Protein AF-A0AAD8DV15-F1 (afdb_monomer)

InterPro domains:
  IPR002220 DapA-like [PF00701] (7-91)
  IPR002220 DapA-like [PTHR12128] (6-96)
  IPR013785 Aldolase-type TIM barrel [G3DSA:3.20.20.70] (6-104)

Radius of gyration: 20.11 Å; Cα contacts (8 Å, |Δi|>4): 124; chains: 1; bounding box: 58×43×53 Å

Mean predicted aligned error: 11.94 Å

Organism: Mythimna separata (NCBI:txid271217)

pLDDT: mean 76.17, std 26.71, range [23.33, 98.44]

Nearest PDB structures (foldseek):
  7kkd-assembly2_D  TM=8.679E-01  e=9.424E-04  Campylobacter jejuni subsp. jejuni NCTC 11168 = ATCC 700819
  7kly-assembly1_D  TM=8.913E-01  e=1.479E-03  Campylobacter jejuni subsp. jejuni NCTC 11168 = ATCC 700819
  7kls-assembly3_D  TM=8.947E-01  e=2.475E-03  Campylobacter jejuni subsp. jejuni NCTC 11168 = ATCC 700819
  7kx1-assembly1_D  TM=8.660E-01  e=1.682E-03  Campylobacter jejuni subsp. jejuni NCTC 11168 = ATCC 700819
  7ko1-assembly1_D  TM=8.669E-01  e=1.577E-03  Campylobacter jejuni subsp. jejuni NCTC 11168 = ATCC 700819

Secondary structure (DSSP, 8-state):
-------S--PBPP--B-TTS-B-GGGHHHHHHHHHHTT--EEEESSGGGTGGGS-HHHHHHHHHHHHHHHHHHT-EEEE----S-HHHHHHHHHHHHHHHHTT-SS---------------------PPPPP-

Solvent-accessible surface area (backbone atoms only — not comparable to full-atom values): 8572 Å² total; per-residue (Å²): 131,86,88,80,74,99,71,84,71,58,54,65,37,69,62,52,60,44,98,85,70,46,77,34,68,82,54,45,46,62,50,46,41,53,43,34,77,71,69,43,53,32,37,30,39,48,35,76,75,19,49,36,88,81,48,55,71,72,54,47,50,53,51,50,52,48,48,52,55,28,19,71,76,52,67,32,45,75,42,76,53,49,79,65,88,53,65,67,61,25,51,54,43,48,56,51,55,53,49,61,63,51,76,72,55,93,68,84,83,84,90,83,92,79,81,87,79,81,81,78,80,79,85,79,89,82,88,82,87,82,82,83,84,134

Foldseek 3Di:
DDDDDPDDDAEEDAQDADPVRHTDLVVQLVVLQVCLVVVAQEYEYQDVNHVNQVDDLVVSLSSLVSNVVSCVVSNYHYHYDLDYDDPVSSVVSVVSVVVVVVVVPPDDDDDDDDDDDPPPPDDDDDDDDDDDDD

Sequence (134 aa):
MVSFTARGLMPPVFTPLNDDLTINYGAIPPYAKFLADSGIKSVLVGGTTGEHMSLAVADRKKVIDAWVAAGKSTGLHIQVQVGGAPLADVTELVSSVALLNAEGREEEGHRRVGGCRQEHRAAHTGAGRRSAPR

Structure (mmCIF, N/CA/C/O backbone):
data_AF-A0AAD8DV15-F1
#
_entry.id   AF-A0AAD8DV15-F1
#
loop_
_atom_site.group_PDB
_atom_site.id
_atom_site.type_symbol
_atom_site.label_atom_id
_atom_site.label_alt_id
_atom_site.label_comp_id
_atom_site.label_asym_id
_atom_site.label_entity_id
_atom_site.label_seq_id
_atom_site.pdbx_PDB_ins_code
_atom_site.Cartn_x
_atom_site.Cartn_y
_atom_site.Cartn_z
_atom_site.occupancy
_atom_site.B_iso_or_equiv
_atom_site.auth_seq_id
_atom_site.auth_comp_id
_atom_site.auth_asym_id
_atom_site.auth_atom_id
_atom_site.pdbx_PDB_model_num
ATOM 1 N N . MET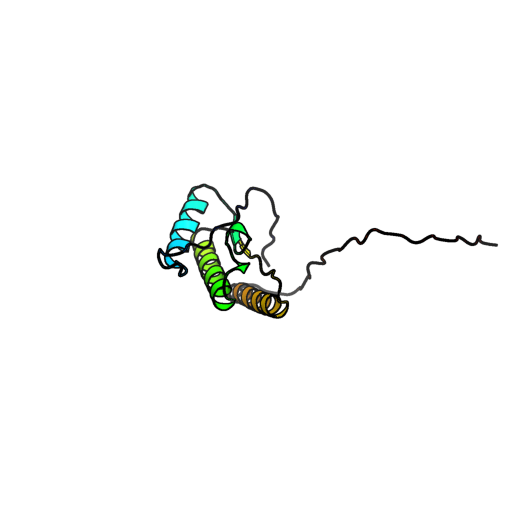 A 1 1 ? -3.488 17.350 12.136 1.00 49.88 1 MET A N 1
ATOM 2 C CA . MET A 1 1 ? -2.423 16.346 11.893 1.00 49.88 1 MET A CA 1
ATOM 3 C C . MET A 1 1 ? -2.739 15.187 12.818 1.00 49.88 1 MET A C 1
ATOM 5 O O . MET A 1 1 ? -2.909 15.440 14.004 1.00 49.88 1 MET A O 1
ATOM 9 N N . VAL A 1 2 ? -2.944 13.982 12.288 1.00 52.41 2 VAL A N 1
ATOM 10 C CA . VAL A 1 2 ? -3.329 12.824 13.108 1.00 52.41 2 VAL A CA 1
ATOM 11 C C . VAL A 1 2 ? -2.118 12.415 13.949 1.00 52.41 2 VAL A C 1
ATOM 13 O O . VAL A 1 2 ? -1.027 12.242 13.409 1.00 52.41 2 VAL A O 1
ATOM 16 N N . SER A 1 3 ? -2.282 12.325 15.269 1.00 59.41 3 SER A N 1
ATOM 17 C CA . SER A 1 3 ? -1.240 11.784 16.143 1.00 59.41 3 SER A CA 1
ATOM 18 C C . SER A 1 3 ? -1.202 10.272 15.955 1.00 59.41 3 SER A C 1
ATOM 20 O O . SER A 1 3 ? -2.175 9.588 16.270 1.00 59.41 3 SER A O 1
ATOM 22 N N . PHE A 1 4 ? -0.099 9.753 15.419 1.00 65.75 4 PHE A N 1
ATOM 23 C CA . PHE A 1 4 ? 0.111 8.318 15.281 1.00 65.75 4 PHE A CA 1
ATOM 24 C C . PHE A 1 4 ? 1.190 7.851 16.254 1.00 65.75 4 PHE A C 1
ATOM 26 O O . PHE A 1 4 ? 2.309 8.361 16.267 1.00 65.75 4 PHE A O 1
ATOM 33 N N . THR A 1 5 ? 0.859 6.840 17.054 1.00 76.38 5 THR A N 1
ATOM 34 C CA . THR A 1 5 ? 1.823 6.144 17.907 1.00 76.38 5 THR A CA 1
ATOM 35 C C . THR A 1 5 ? 2.043 4.750 17.333 1.00 76.38 5 THR A C 1
ATOM 37 O O . THR A 1 5 ? 1.125 3.933 17.352 1.00 76.38 5 THR A O 1
ATOM 40 N N . ALA A 1 6 ? 3.253 4.471 16.837 1.00 69.62 6 ALA A N 1
ATOM 41 C CA . ALA A 1 6 ? 3.622 3.186 16.236 1.00 69.62 6 ALA A CA 1
ATOM 42 C C . ALA A 1 6 ? 3.677 2.062 17.282 1.00 69.62 6 ALA A C 1
ATOM 44 O O . ALA A 1 6 ? 4.736 1.749 17.821 1.00 69.62 6 ALA A O 1
ATOM 45 N N . ARG A 1 7 ? 2.522 1.481 17.616 1.00 80.50 7 ARG A N 1
ATOM 46 C CA . ARG A 1 7 ? 2.395 0.361 18.556 1.00 80.50 7 ARG A CA 1
ATOM 47 C C . ARG A 1 7 ? 1.418 -0.674 18.014 1.00 80.50 7 ARG A C 1
ATOM 49 O O . ARG A 1 7 ? 0.407 -0.320 17.415 1.00 80.50 7 ARG A O 1
ATOM 56 N N . GLY A 1 8 ? 1.698 -1.942 18.297 1.00 85.19 8 GLY A N 1
ATOM 57 C CA . GLY A 1 8 ? 0.900 -3.070 17.820 1.00 85.19 8 GLY A CA 1
ATOM 58 C C . GLY A 1 8 ? 1.382 -3.620 16.477 1.00 85.19 8 GLY A C 1
ATOM 59 O O . GLY A 1 8 ? 2.509 -3.366 16.055 1.00 85.19 8 GLY A O 1
ATOM 60 N N . LEU A 1 9 ? 0.526 -4.418 15.839 1.00 91.81 9 LEU A N 1
ATOM 61 C CA . LEU A 1 9 ? 0.815 -5.111 14.586 1.00 91.81 9 LEU A CA 1
ATOM 62 C C . LEU A 1 9 ? 0.493 -4.214 13.384 1.00 91.81 9 LEU A C 1
ATOM 64 O O . LEU A 1 9 ? -0.637 -3.753 13.244 1.00 91.81 9 LEU A O 1
ATOM 68 N N . MET A 1 10 ? 1.482 -4.019 12.512 1.00 93.00 10 MET A N 1
ATOM 69 C CA . MET A 1 10 ? 1.352 -3.284 11.254 1.00 93.00 10 MET A CA 1
ATOM 70 C C . MET A 1 10 ? 2.044 -4.079 10.142 1.00 93.00 10 MET A C 1
ATOM 72 O O . MET A 1 10 ? 3.250 -3.913 9.937 1.00 93.00 10 MET A O 1
ATOM 76 N N . PRO A 1 11 ? 1.336 -5.002 9.472 1.00 95.06 11 PRO A N 1
ATOM 77 C CA . PRO A 1 11 ? 1.948 -5.833 8.454 1.00 95.06 11 PRO A CA 1
ATOM 78 C C . PRO A 1 11 ? 2.249 -5.009 7.192 1.00 95.06 11 PRO A C 1
ATOM 80 O O . PRO A 1 11 ? 1.454 -4.134 6.820 1.00 95.06 11 PRO A O 1
ATOM 83 N N . PRO A 1 12 ? 3.376 -5.282 6.511 1.00 96.31 12 PRO A N 1
ATOM 84 C CA . PRO A 1 12 ? 3.570 -4.813 5.153 1.00 96.31 12 PRO A CA 1
ATOM 85 C C . PRO A 1 12 ? 2.621 -5.568 4.217 1.00 96.31 12 PRO A C 1
ATOM 87 O O . PRO A 1 12 ? 2.428 -6.776 4.356 1.00 96.31 12 PRO A O 1
ATOM 90 N N . VAL A 1 13 ? 2.012 -4.848 3.280 1.00 97.62 13 VAL A N 1
ATOM 91 C CA . VAL A 1 13 ? 1.029 -5.414 2.346 1.00 97.62 13 VAL A CA 1
ATOM 92 C C . VAL A 1 13 ? 1.626 -5.619 0.962 1.00 97.62 13 VAL A C 1
ATOM 94 O O . VAL A 1 13 ? 2.516 -4.881 0.534 1.00 97.62 13 VAL A O 1
ATOM 97 N N . PHE A 1 14 ? 1.117 -6.628 0.262 1.00 97.44 14 PHE A N 1
ATOM 98 C CA . PHE A 1 14 ? 1.495 -6.915 -1.118 1.00 97.44 14 PHE A CA 1
ATOM 99 C C . PHE A 1 14 ? 0.904 -5.883 -2.088 1.00 97.44 14 PHE A C 1
ATOM 101 O O . PHE A 1 14 ? -0.142 -5.289 -1.811 1.00 97.44 14 PHE A O 1
ATOM 108 N N . THR A 1 15 ? 1.540 -5.723 -3.251 1.00 97.56 15 THR A N 1
ATOM 109 C CA . THR A 1 15 ? 0.906 -5.109 -4.426 1.00 97.56 15 THR A CA 1
ATOM 110 C C . THR A 1 15 ? 0.268 -6.230 -5.245 1.00 97.56 15 THR A C 1
ATOM 112 O O . THR A 1 15 ? 1.005 -7.043 -5.801 1.00 97.56 15 THR A O 1
ATOM 115 N N . PRO A 1 16 ? -1.072 -6.329 -5.310 1.00 97.19 16 PRO A N 1
ATOM 116 C CA . PRO A 1 16 ? -1.718 -7.383 -6.081 1.00 97.19 16 PRO A CA 1
ATOM 117 C C . PRO A 1 16 ? -1.419 -7.218 -7.573 1.00 97.19 16 PRO A C 1
ATOM 119 O O . PRO A 1 16 ? -1.532 -6.113 -8.106 1.00 97.19 16 PRO A O 1
ATOM 122 N N . LEU A 1 17 ? -1.075 -8.315 -8.242 1.00 97.00 17 LEU A N 1
ATOM 123 C CA . LEU A 1 17 ? -0.856 -8.367 -9.686 1.00 97.00 17 LEU A CA 1
ATOM 124 C C . LEU A 1 17 ? -1.910 -9.268 -10.339 1.00 97.00 17 LEU A C 1
ATOM 126 O O . LEU A 1 17 ? -2.443 -10.177 -9.702 1.00 97.00 17 LEU A O 1
ATOM 130 N N . ASN A 1 18 ? -2.216 -8.993 -11.600 1.00 97.50 18 ASN A N 1
ATOM 131 C CA . ASN A 1 18 ? -2.949 -9.888 -12.488 1.00 97.50 18 ASN A CA 1
ATOM 132 C C . ASN A 1 18 ? -2.004 -10.969 -13.046 1.00 97.50 18 ASN A C 1
ATOM 134 O O . ASN A 1 18 ? -0.781 -10.861 -12.927 1.00 97.50 18 ASN A O 1
ATOM 138 N N . ASP A 1 19 ? -2.566 -11.977 -13.716 1.00 97.31 19 ASP A N 1
ATOM 139 C CA . ASP A 1 19 ? -1.791 -13.056 -14.353 1.00 97.31 19 ASP A CA 1
ATOM 140 C C . ASP A 1 19 ? -0.826 -12.542 -15.439 1.00 97.31 19 ASP A C 1
ATOM 142 O O . ASP A 1 19 ? 0.197 -13.165 -15.714 1.00 97.31 19 ASP A O 1
ATOM 146 N N . ASP A 1 20 ? -1.121 -11.381 -16.034 1.00 97.19 20 ASP A N 1
ATOM 147 C CA . ASP A 1 20 ? -0.273 -10.698 -17.020 1.00 97.19 20 ASP A CA 1
ATOM 148 C C . ASP A 1 20 ? 0.791 -9.773 -16.392 1.00 97.19 20 ASP A C 1
ATOM 150 O O . ASP A 1 20 ? 1.451 -9.015 -17.102 1.00 97.19 20 ASP A O 1
ATOM 154 N N . LEU A 1 21 ? 0.965 -9.835 -15.065 1.00 93.62 21 LEU A N 1
ATOM 155 C CA . LEU A 1 21 ? 1.879 -9.017 -14.259 1.00 93.62 21 LEU A CA 1
ATOM 156 C C . LEU A 1 21 ? 1.539 -7.518 -14.201 1.00 93.62 21 LEU A C 1
ATOM 158 O O . LEU A 1 21 ? 2.299 -6.742 -13.618 1.00 93.62 21 LEU A O 1
ATOM 162 N N . THR A 1 22 ? 0.394 -7.091 -14.738 1.00 96.19 22 THR A N 1
ATOM 163 C CA . THR A 1 22 ? -0.118 -5.736 -14.493 1.00 96.19 22 THR A CA 1
ATOM 164 C C . THR A 1 22 ? -0.688 -5.617 -13.079 1.00 96.19 22 THR A C 1
ATOM 166 O O . THR A 1 22 ? -1.064 -6.608 -12.455 1.00 96.19 22 THR A O 1
ATOM 169 N N . ILE A 1 23 ? -0.764 -4.402 -12.532 1.00 97.81 23 ILE A N 1
ATOM 170 C CA . ILE A 1 23 ? -1.269 -4.196 -11.167 1.00 97.81 23 ILE A CA 1
ATOM 171 C C . ILE A 1 23 ? -2.787 -4.375 -11.116 1.00 97.81 23 ILE A C 1
ATOM 173 O O . ILE A 1 23 ? -3.540 -3.729 -11.847 1.00 97.81 23 ILE A O 1
ATOM 177 N N . ASN A 1 24 ? -3.245 -5.186 -10.165 1.00 97.81 24 ASN A N 1
ATOM 178 C CA . ASN A 1 24 ? -4.655 -5.381 -9.871 1.00 97.81 24 ASN A CA 1
ATOM 179 C C . ASN A 1 24 ? -5.128 -4.416 -8.772 1.00 97.81 24 ASN A C 1
ATOM 181 O O . ASN A 1 24 ? -5.232 -4.767 -7.594 1.00 97.81 24 ASN A O 1
ATOM 185 N N . TYR A 1 25 ? -5.460 -3.184 -9.162 1.00 96.94 25 TYR A N 1
ATOM 186 C CA . TYR A 1 25 ? -5.997 -2.184 -8.230 1.00 96.94 25 TYR A CA 1
ATOM 187 C C . TYR A 1 25 ? -7.341 -2.603 -7.612 1.00 96.94 25 TYR A C 1
ATOM 189 O O . TYR A 1 25 ? -7.623 -2.264 -6.463 1.00 96.94 25 TYR A O 1
ATOM 197 N N . GLY A 1 26 ? -8.158 -3.367 -8.347 1.00 97.44 26 GLY A N 1
ATOM 198 C CA . GLY A 1 26 ? -9.472 -3.833 -7.893 1.00 97.44 26 GLY A CA 1
ATOM 199 C C . GLY A 1 26 ? -9.407 -4.822 -6.726 1.00 97.44 26 GLY A C 1
ATOM 200 O O . GLY A 1 26 ? -10.359 -4.923 -5.956 1.00 97.44 26 GLY A O 1
ATOM 201 N N . ALA A 1 27 ? -8.273 -5.503 -6.545 1.00 98.19 27 ALA A N 1
ATOM 202 C CA . ALA A 1 27 ? -8.047 -6.403 -5.419 1.00 98.19 27 ALA A CA 1
ATOM 203 C C . ALA A 1 27 ? -7.712 -5.671 -4.105 1.00 98.19 27 ALA A C 1
ATOM 205 O O . ALA A 1 27 ? -7.837 -6.263 -3.033 1.00 98.19 27 ALA A O 1
ATOM 206 N N . ILE A 1 28 ? -7.322 -4.390 -4.150 1.00 98.31 28 ILE A N 1
ATOM 207 C CA . ILE A 1 28 ? -6.903 -3.640 -2.954 1.00 98.31 28 ILE A CA 1
ATOM 208 C C . ILE A 1 28 ? -8.067 -3.421 -1.966 1.00 98.31 28 ILE A C 1
ATOM 210 O O . ILE A 1 28 ? -7.885 -3.744 -0.791 1.00 98.31 28 ILE A O 1
ATOM 214 N N . PRO A 1 29 ? -9.268 -2.948 -2.366 1.00 98.31 29 PRO A N 1
ATOM 215 C CA . PRO A 1 29 ? -10.385 -2.781 -1.431 1.00 98.31 29 PRO A CA 1
ATOM 216 C C . PRO A 1 29 ? -10.820 -4.064 -0.694 1.00 98.31 29 PRO A C 1
ATOM 218 O O . PRO A 1 29 ? -10.904 -4.023 0.537 1.00 98.31 29 PRO A O 1
ATOM 221 N N . PRO A 1 30 ? -11.065 -5.217 -1.360 1.00 98.31 30 PRO A N 1
ATOM 222 C CA . PRO A 1 30 ? -11.418 -6.445 -0.647 1.00 98.31 30 PRO A CA 1
ATOM 223 C C . PRO A 1 30 ? -10.261 -6.972 0.215 1.00 98.31 30 PRO A C 1
ATOM 225 O O . PRO A 1 30 ? -10.510 -7.503 1.296 1.00 98.31 30 PRO A O 1
ATOM 228 N N . TYR A 1 31 ? -9.005 -6.771 -0.199 1.00 98.25 31 TYR A N 1
ATOM 229 C CA . TYR A 1 31 ? -7.841 -7.128 0.613 1.00 98.25 31 TYR A CA 1
ATOM 230 C C . TYR A 1 31 ? -7.744 -6.278 1.889 1.00 98.25 31 TYR A C 1
ATOM 232 O O . TYR A 1 31 ? -7.593 -6.814 2.988 1.00 98.25 31 TYR A O 1
ATOM 240 N N . ALA A 1 32 ? -7.912 -4.961 1.776 1.00 98.25 32 ALA A N 1
ATOM 241 C CA . ALA A 1 32 ? -7.971 -4.058 2.919 1.00 98.25 32 ALA A CA 1
ATOM 242 C C . ALA A 1 32 ? -9.124 -4.423 3.866 1.00 98.25 32 ALA A C 1
ATOM 244 O O . ALA A 1 32 ? -8.942 -4.436 5.084 1.00 98.25 32 ALA A O 1
ATOM 245 N N . LYS A 1 33 ? -10.296 -4.769 3.318 1.00 98.38 33 LYS A N 1
ATOM 246 C CA . LYS A 1 33 ? -11.435 -5.230 4.116 1.00 98.38 33 LYS A CA 1
ATOM 247 C C . LYS A 1 33 ? -11.107 -6.509 4.885 1.00 98.38 33 LYS A C 1
ATOM 249 O O . LYS A 1 33 ? -11.345 -6.557 6.085 1.00 98.38 33 LYS A O 1
ATOM 254 N 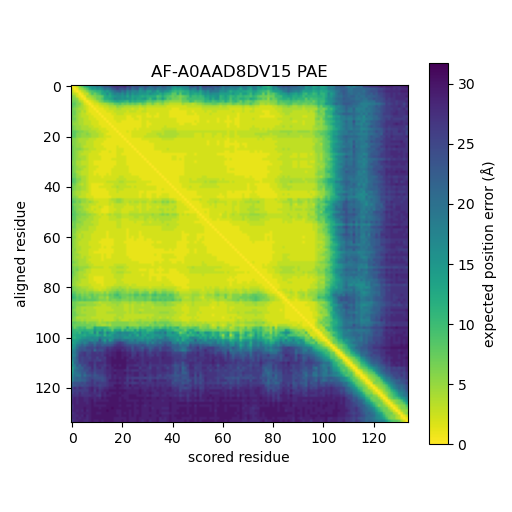N . PHE A 1 34 ? -10.514 -7.504 4.229 1.00 98.44 34 PHE A N 1
ATOM 255 C CA . PHE A 1 34 ? -10.093 -8.746 4.878 1.00 98.44 34 PHE A CA 1
ATOM 256 C C . PHE A 1 34 ? -9.140 -8.496 6.059 1.00 98.44 34 PHE A C 1
ATOM 258 O O . PHE A 1 34 ? -9.306 -9.085 7.129 1.00 98.44 34 PHE A O 1
ATOM 265 N N . LEU A 1 35 ? -8.164 -7.596 5.895 1.00 97.88 35 LEU A N 1
ATOM 266 C CA . LEU A 1 35 ? -7.232 -7.243 6.970 1.00 97.88 35 LEU A CA 1
ATOM 267 C C . LEU A 1 35 ? -7.949 -6.564 8.143 1.00 97.88 35 LEU A C 1
ATOM 269 O O . LEU A 1 35 ? -7.711 -6.929 9.296 1.00 97.88 35 LEU A O 1
ATOM 273 N N . ALA A 1 36 ? -8.844 -5.617 7.858 1.00 97.12 36 ALA A N 1
ATOM 274 C CA . ALA A 1 36 ? -9.631 -4.934 8.882 1.00 97.12 36 ALA A CA 1
ATOM 275 C C . ALA A 1 36 ? -10.541 -5.907 9.651 1.00 97.12 36 ALA A C 1
ATOM 277 O O . ALA A 1 36 ? -10.540 -5.908 10.882 1.00 97.12 36 ALA A O 1
ATOM 278 N N . ASP A 1 37 ? -11.244 -6.794 8.938 1.00 98.00 37 ASP A N 1
ATOM 279 C CA . ASP A 1 37 ? -12.092 -7.839 9.528 1.00 98.00 37 ASP A CA 1
ATOM 280 C C . ASP A 1 37 ? -11.274 -8.821 10.391 1.00 98.00 37 ASP A C 1
ATOM 282 O O . ASP A 1 37 ? -11.777 -9.364 11.372 1.00 98.00 37 ASP A O 1
ATOM 286 N N . SER A 1 38 ? -9.986 -9.001 10.076 1.00 97.25 38 SER A N 1
ATOM 287 C CA . SER A 1 38 ? -9.039 -9.813 10.855 1.00 97.25 38 SER A CA 1
ATOM 288 C C . SER A 1 38 ? -8.479 -9.091 12.094 1.00 97.25 38 SER A C 1
ATOM 290 O O . SER A 1 38 ? -7.590 -9.609 12.770 1.00 97.25 38 SER A O 1
ATOM 292 N N . GLY A 1 39 ? -8.964 -7.885 12.401 1.00 95.50 39 GLY A N 1
ATOM 293 C CA . GLY A 1 39 ? -8.545 -7.096 13.561 1.00 95.50 39 GLY A CA 1
ATOM 294 C C . GLY A 1 39 ? -7.255 -6.295 13.362 1.00 95.50 39 GLY A C 1
ATOM 295 O O . GLY A 1 39 ? -6.740 -5.722 14.329 1.00 95.50 39 GLY A O 1
ATOM 296 N N . ILE A 1 40 ? -6.725 -6.221 12.135 1.00 95.75 40 ILE A N 1
ATOM 297 C CA . ILE A 1 40 ? -5.597 -5.342 11.812 1.00 95.75 40 ILE A CA 1
ATOM 298 C C . ILE A 1 40 ? -6.075 -3.891 11.840 1.00 95.75 40 ILE A C 1
ATOM 300 O O . ILE A 1 40 ? -7.121 -3.555 11.296 1.00 95.75 40 ILE A O 1
ATOM 304 N N . LYS A 1 41 ? -5.292 -3.019 12.482 1.00 93.44 41 LYS A N 1
ATOM 305 C CA . LYS A 1 41 ? -5.626 -1.592 12.648 1.00 93.44 41 LYS A CA 1
ATOM 306 C C . LYS A 1 41 ? -4.812 -0.676 11.745 1.00 93.44 41 LYS A C 1
ATOM 308 O O . LYS A 1 41 ? -5.215 0.455 11.490 1.00 93.44 41 LYS A O 1
ATOM 313 N N . SER A 1 42 ? -3.656 -1.139 11.284 1.00 93.62 42 SER A N 1
ATOM 314 C CA . SER A 1 42 ? -2.760 -0.367 10.433 1.00 93.62 42 SER A CA 1
ATOM 315 C C . SER A 1 42 ? -2.008 -1.270 9.473 1.00 93.62 42 SER A C 1
ATOM 317 O O . SER A 1 42 ? -1.773 -2.436 9.771 1.00 93.62 42 SER A O 1
ATOM 319 N N . VAL A 1 43 ? -1.601 -0.720 8.334 1.00 95.75 43 VAL A N 1
ATOM 320 C CA . VAL A 1 43 ? -0.809 -1.427 7.319 1.00 95.75 43 VAL A CA 1
ATOM 321 C C . VAL A 1 43 ? 0.323 -0.544 6.812 1.00 95.75 43 VAL A C 1
ATOM 323 O O . VAL A 1 43 ? 0.203 0.684 6.808 1.00 95.75 43 VAL A O 1
ATOM 326 N N . LEU A 1 44 ? 1.412 -1.176 6.374 1.00 95.00 44 LEU A N 1
ATOM 327 C CA . LEU A 1 44 ? 2.508 -0.504 5.679 1.00 95.00 44 LEU A CA 1
ATOM 328 C C . LEU A 1 44 ? 2.428 -0.786 4.176 1.00 95.00 44 LEU A C 1
ATOM 330 O O . LEU A 1 44 ? 2.665 -1.906 3.726 1.00 95.00 44 LEU A O 1
ATOM 334 N N . VAL A 1 45 ? 2.136 0.253 3.403 1.00 96.06 45 VAL A N 1
ATOM 335 C CA . VAL A 1 45 ? 2.046 0.239 1.943 1.00 96.06 45 VAL A CA 1
ATOM 336 C C . VAL A 1 45 ? 3.369 0.692 1.342 1.00 96.06 45 VAL A C 1
ATOM 338 O O . VAL A 1 45 ? 4.000 1.635 1.821 1.00 96.06 45 VAL A O 1
ATOM 341 N N . GLY A 1 46 ? 3.778 0.028 0.265 1.00 90.31 46 GLY A N 1
ATOM 342 C CA . GLY A 1 46 ? 4.965 0.407 -0.497 1.00 90.31 46 GLY A CA 1
ATOM 343 C C . GLY A 1 46 ? 6.297 -0.045 0.107 1.00 90.31 46 GLY A C 1
ATOM 344 O O . GLY A 1 46 ? 7.347 0.472 -0.262 1.00 90.31 46 GLY A O 1
ATOM 345 N N . GLY A 1 47 ? 6.273 -1.001 1.040 1.00 89.81 47 GLY A N 1
ATOM 346 C CA . GLY A 1 47 ? 7.485 -1.659 1.533 1.00 89.81 47 GLY A CA 1
ATOM 347 C C . GLY A 1 47 ? 8.066 -2.666 0.532 1.00 89.81 47 GLY A C 1
ATOM 348 O O . GLY A 1 47 ? 7.523 -2.883 -0.552 1.00 89.81 47 GLY A O 1
ATOM 349 N N . THR A 1 48 ? 9.145 -3.345 0.929 1.00 90.50 48 THR A N 1
ATOM 350 C CA . THR A 1 48 ? 9.797 -4.393 0.119 1.00 90.50 48 THR A CA 1
ATOM 351 C C . THR A 1 48 ? 8.860 -5.559 -0.192 1.00 90.50 48 THR A C 1
ATOM 353 O O . THR A 1 48 ? 8.807 -5.997 -1.330 1.00 90.50 48 THR A O 1
ATOM 356 N N . THR A 1 49 ? 8.041 -5.994 0.770 1.00 94.31 49 THR A N 1
ATOM 357 C CA . THR A 1 49 ? 6.994 -7.018 0.572 1.00 94.31 49 THR A CA 1
ATOM 358 C C . THR A 1 49 ? 5.971 -6.628 -0.498 1.00 94.31 49 THR A C 1
ATOM 360 O O . THR A 1 49 ? 5.389 -7.491 -1.144 1.00 94.31 49 THR A O 1
ATOM 363 N N . GLY A 1 50 ? 5.749 -5.328 -0.696 1.00 93.31 50 GLY A N 1
ATOM 364 C CA . GLY A 1 50 ? 4.874 -4.810 -1.741 1.00 93.31 50 GLY A CA 1
ATOM 365 C C . GLY A 1 50 ? 5.548 -4.690 -3.106 1.00 93.31 50 GLY A C 1
ATOM 366 O O . GLY A 1 50 ? 4.910 -4.172 -4.017 1.00 93.31 50 GLY A O 1
ATOM 367 N N . GLU A 1 51 ? 6.818 -5.088 -3.246 1.00 93.12 51 GLU A N 1
ATOM 368 C CA . GLU A 1 51 ? 7.619 -4.956 -4.475 1.00 93.12 51 GLU A CA 1
ATOM 369 C C . GLU A 1 51 ? 7.658 -3.521 -5.025 1.00 93.12 51 GLU A C 1
ATOM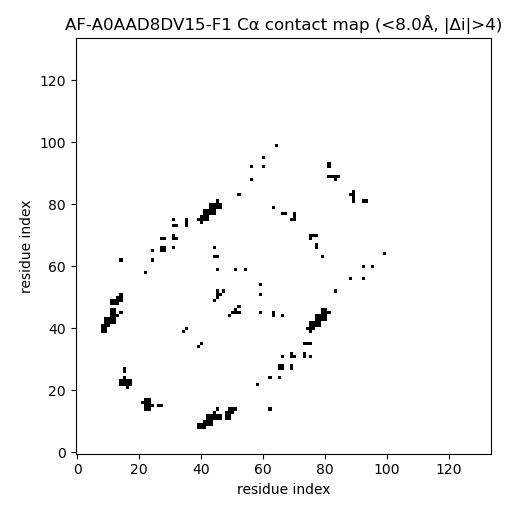 371 O O . GLU A 1 51 ? 7.792 -3.274 -6.220 1.00 93.12 51 GLU A O 1
ATOM 376 N N . HIS A 1 52 ? 7.541 -2.528 -4.140 1.00 89.19 52 HIS A N 1
ATOM 377 C CA . HIS A 1 52 ? 7.277 -1.146 -4.542 1.00 89.19 52 HIS A CA 1
ATOM 378 C C . HIS A 1 52 ? 8.414 -0.517 -5.356 1.00 89.19 52 HIS A C 1
ATOM 380 O O . HIS A 1 52 ? 8.178 0.321 -6.225 1.00 89.19 52 HIS A O 1
ATOM 386 N N . MET A 1 53 ? 9.649 -0.949 -5.094 1.00 88.25 53 MET A N 1
ATOM 387 C CA . MET A 1 53 ? 10.846 -0.500 -5.808 1.00 88.25 53 MET A CA 1
ATOM 388 C C . MET A 1 53 ? 10.932 -1.034 -7.241 1.00 88.25 53 MET A C 1
ATOM 390 O O . MET A 1 53 ? 11.648 -0.453 -8.052 1.00 88.25 53 MET A O 1
ATOM 394 N N . SER A 1 54 ? 10.188 -2.095 -7.552 1.00 91.94 54 SER A N 1
ATOM 395 C CA . SER A 1 54 ? 10.114 -2.705 -8.882 1.00 91.94 54 SER A CA 1
ATOM 396 C C . SER A 1 54 ? 9.098 -1.993 -9.790 1.00 91.94 54 SER A C 1
ATOM 398 O O . SER A 1 54 ? 9.052 -2.254 -10.989 1.00 91.94 54 SER A O 1
ATOM 400 N N . LEU A 1 55 ? 8.288 -1.077 -9.241 1.00 92.69 55 LEU A N 1
ATOM 401 C CA . LEU A 1 55 ? 7.218 -0.377 -9.956 1.00 92.69 55 LEU A CA 1
ATOM 402 C C . LEU A 1 55 ? 7.669 0.987 -10.497 1.00 92.69 55 LEU A C 1
ATOM 404 O O . LEU A 1 55 ? 8.504 1.681 -9.902 1.00 92.69 55 LEU A O 1
ATOM 408 N N . ALA A 1 56 ? 7.033 1.442 -11.576 1.00 93.56 56 ALA A N 1
ATOM 409 C CA . ALA A 1 56 ? 7.158 2.824 -12.028 1.00 93.56 56 ALA A CA 1
ATOM 410 C C . ALA A 1 56 ? 6.559 3.797 -10.995 1.00 93.56 56 ALA A C 1
ATOM 412 O O . ALA A 1 56 ? 5.601 3.470 -10.295 1.00 93.56 56 ALA A O 1
ATOM 413 N N . VAL A 1 57 ? 7.081 5.026 -10.916 1.00 92.94 57 VAL A N 1
ATOM 414 C CA . VAL A 1 57 ? 6.596 6.053 -9.967 1.00 92.94 57 VAL A CA 1
ATOM 415 C C . VAL A 1 57 ? 5.095 6.317 -10.125 1.00 92.94 57 VAL A C 1
ATOM 417 O O . VAL A 1 57 ? 4.380 6.442 -9.132 1.00 92.94 57 VAL A O 1
ATOM 420 N N . ALA A 1 58 ? 4.596 6.347 -11.364 1.00 94.06 58 ALA A N 1
ATOM 421 C CA . ALA A 1 58 ? 3.172 6.529 -11.644 1.00 94.06 58 ALA A CA 1
ATOM 422 C C . ALA A 1 58 ? 2.307 5.417 -11.027 1.00 94.06 58 ALA A C 1
ATOM 424 O O . ALA A 1 58 ? 1.236 5.686 -10.486 1.00 94.06 58 ALA A O 1
ATOM 425 N N . ASP A 1 59 ? 2.789 4.179 -11.063 1.00 95.25 59 ASP A N 1
ATOM 426 C CA . ASP A 1 59 ? 2.078 3.033 -10.511 1.00 95.25 59 ASP A CA 1
ATOM 427 C C . ASP A 1 59 ? 2.149 3.000 -8.988 1.00 95.25 59 ASP A C 1
ATOM 429 O O . ASP A 1 59 ? 1.140 2.736 -8.333 1.00 95.25 59 ASP A O 1
ATOM 433 N N . ARG A 1 60 ? 3.302 3.369 -8.417 1.00 94.50 60 ARG A N 1
ATOM 434 C CA . ARG A 1 60 ? 3.473 3.557 -6.971 1.00 94.50 60 ARG A CA 1
ATOM 435 C C . ARG A 1 60 ? 2.435 4.529 -6.408 1.00 94.50 60 ARG A C 1
ATOM 437 O O . ARG A 1 60 ? 1.781 4.204 -5.420 1.00 94.50 60 ARG A O 1
ATOM 444 N N . LYS A 1 61 ? 2.229 5.675 -7.070 1.00 94.25 61 LYS A N 1
ATOM 445 C CA . LYS A 1 61 ? 1.204 6.666 -6.693 1.00 94.25 61 LYS A CA 1
ATOM 446 C C . LYS A 1 61 ? -0.202 6.071 -6.710 1.00 94.25 61 LYS A C 1
ATOM 448 O O . LYS A 1 61 ? -0.889 6.130 -5.701 1.00 94.25 61 LYS A O 1
ATOM 453 N N . LYS A 1 62 ? -0.589 5.402 -7.800 1.00 95.56 62 LYS A N 1
ATOM 454 C CA . LYS A 1 62 ? -1.917 4.774 -7.915 1.00 95.56 62 LYS A CA 1
ATOM 455 C C . LYS A 1 62 ? -2.155 3.695 -6.856 1.00 95.56 62 LYS A C 1
ATOM 457 O O . LYS A 1 62 ? -3.263 3.575 -6.342 1.00 95.56 62 LYS A O 1
ATOM 462 N N . VAL A 1 63 ? -1.129 2.906 -6.519 1.00 96.38 63 VAL A N 1
ATOM 463 C CA . VAL A 1 63 ? -1.209 1.920 -5.428 1.00 96.38 63 VAL A CA 1
ATOM 464 C C . VAL A 1 63 ? -1.465 2.629 -4.099 1.00 96.38 63 VAL A C 1
ATOM 466 O O . VAL A 1 63 ? -2.346 2.213 -3.349 1.00 96.38 63 VAL A O 1
ATOM 469 N N . ILE A 1 64 ? -0.736 3.712 -3.817 1.00 95.12 64 ILE A N 1
ATOM 470 C CA . ILE A 1 64 ? -0.937 4.523 -2.611 1.00 95.12 64 ILE A CA 1
ATOM 471 C C . ILE A 1 64 ? -2.362 5.086 -2.569 1.00 95.12 64 ILE A C 1
ATOM 473 O O . ILE A 1 64 ? -3.035 4.922 -1.554 1.00 95.12 64 ILE A O 1
ATOM 477 N N . ASP A 1 65 ? -2.846 5.672 -3.665 1.00 95.00 65 ASP A N 1
ATOM 478 C CA . ASP A 1 65 ? -4.195 6.242 -3.762 1.00 95.00 65 ASP A CA 1
ATOM 479 C C . ASP A 1 65 ? -5.271 5.188 -3.471 1.00 95.00 65 ASP A C 1
ATOM 481 O O . ASP A 1 65 ? -6.175 5.415 -2.662 1.00 95.00 65 ASP A O 1
ATOM 485 N N . ALA A 1 66 ? -5.139 4.000 -4.069 1.00 96.81 66 ALA A N 1
ATOM 486 C CA . ALA A 1 66 ? -6.059 2.888 -3.856 1.00 96.81 66 ALA A CA 1
ATOM 487 C C . ALA A 1 66 ? -6.075 2.423 -2.390 1.00 96.81 66 ALA A C 1
ATOM 489 O O . ALA A 1 66 ? -7.145 2.186 -1.825 1.00 96.81 66 ALA A O 1
ATOM 490 N N . TRP A 1 67 ? -4.909 2.340 -1.744 1.00 97.19 67 TRP A N 1
ATOM 491 C CA . TRP A 1 67 ? -4.816 1.980 -0.329 1.00 97.19 67 TRP A CA 1
ATOM 492 C C . TRP A 1 67 ? -5.355 3.064 0.603 1.00 97.19 67 TRP A C 1
ATOM 494 O O . TRP A 1 67 ? -6.017 2.735 1.584 1.00 97.19 67 TRP A O 1
ATOM 504 N N . VAL A 1 68 ? -5.113 4.344 0.312 1.00 95.06 68 VAL A N 1
ATOM 505 C CA . VAL A 1 68 ? -5.667 5.468 1.084 1.00 95.06 68 VAL A CA 1
ATOM 506 C C . VAL A 1 68 ? -7.192 5.478 0.987 1.00 95.06 68 VAL A C 1
ATOM 508 O O . VAL A 1 68 ? -7.868 5.609 2.009 1.00 95.06 68 VAL A O 1
ATOM 511 N N . ALA A 1 69 ? -7.748 5.288 -0.213 1.0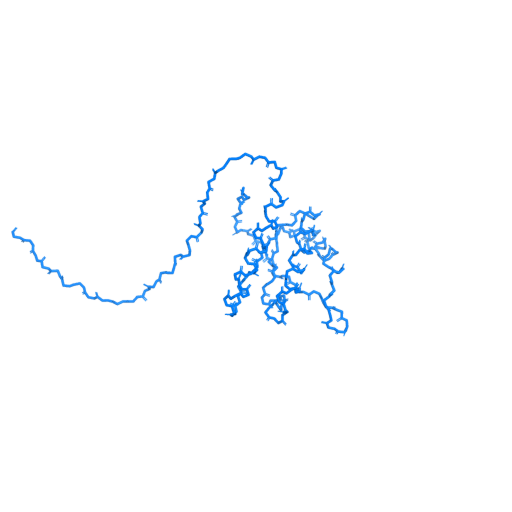0 95.50 69 ALA A N 1
ATOM 512 C CA . ALA A 1 69 ? -9.190 5.177 -0.414 1.00 95.50 69 ALA A CA 1
ATOM 513 C C . ALA A 1 69 ? -9.778 3.979 0.350 1.00 95.50 69 ALA A C 1
ATOM 515 O O . ALA A 1 69 ? -10.762 4.127 1.078 1.00 95.50 69 ALA A O 1
ATOM 516 N N . ALA A 1 70 ? -9.134 2.812 0.259 1.00 96.94 70 ALA A N 1
ATOM 517 C CA . ALA A 1 70 ? -9.549 1.625 0.995 1.00 96.94 70 ALA A CA 1
ATOM 518 C C . ALA A 1 70 ? -9.468 1.839 2.518 1.00 96.94 70 ALA A C 1
ATOM 520 O O . ALA A 1 70 ? -10.415 1.501 3.227 1.00 96.94 70 ALA A O 1
ATOM 521 N N . GLY A 1 71 ? -8.406 2.478 3.017 1.00 95.38 71 GLY A N 1
ATOM 522 C CA . GLY A 1 71 ? -8.224 2.796 4.434 1.00 95.38 71 GLY A CA 1
ATOM 523 C C . GLY A 1 71 ? -9.322 3.694 5.002 1.00 95.38 71 GLY A C 1
ATOM 524 O O . GLY A 1 71 ? -9.816 3.429 6.096 1.00 95.38 71 GLY A O 1
ATOM 525 N N . LYS A 1 72 ? -9.790 4.691 4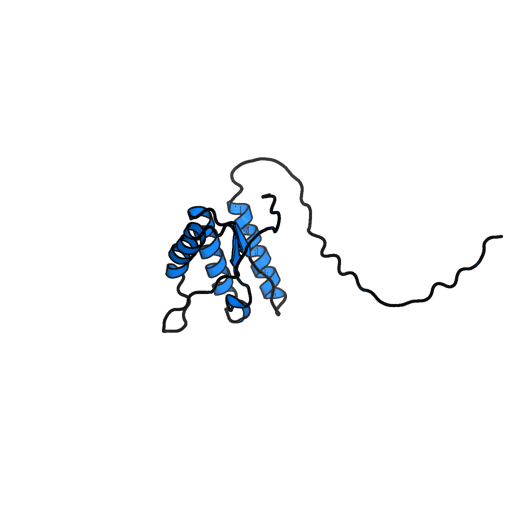.235 1.00 93.75 72 LYS A N 1
ATOM 526 C CA . LYS A 1 72 ? -10.955 5.516 4.615 1.00 93.75 72 LYS A CA 1
ATOM 527 C C . LYS A 1 72 ? -12.221 4.671 4.796 1.00 93.75 72 LYS A C 1
ATOM 529 O O . LYS A 1 72 ? -12.988 4.924 5.717 1.00 93.75 72 LYS A O 1
ATOM 534 N N . SER A 1 73 ? -12.430 3.667 3.941 1.00 94.75 73 SER A N 1
ATOM 535 C CA . SER A 1 73 ? -13.624 2.809 3.990 1.00 94.75 73 SER A CA 1
ATOM 536 C C . SER A 1 73 ? -13.582 1.732 5.081 1.00 94.75 73 SER A C 1
ATOM 538 O O . SER A 1 73 ? -14.628 1.331 5.583 1.00 94.75 73 SER A O 1
ATOM 540 N N . THR A 1 74 ? -12.390 1.265 5.462 1.00 96.19 74 THR A N 1
ATOM 541 C CA . THR A 1 74 ? -12.213 0.161 6.422 1.00 96.19 74 THR A CA 1
ATOM 542 C C . THR A 1 74 ? -11.780 0.618 7.813 1.00 96.19 74 THR A C 1
ATOM 544 O O . THR A 1 74 ? -11.781 -0.180 8.746 1.00 96.19 74 THR A O 1
ATOM 547 N N . GLY A 1 75 ? -11.386 1.885 7.966 1.00 93.75 75 GLY A N 1
ATOM 548 C CA . GLY A 1 75 ? -10.804 2.413 9.200 1.00 93.75 75 GLY A CA 1
ATOM 549 C C . GLY A 1 75 ? -9.341 2.009 9.418 1.00 93.75 75 GLY A C 1
ATOM 550 O O . GLY A 1 75 ? -8.797 2.262 10.493 1.00 93.75 75 GLY A O 1
ATOM 551 N N . LEU A 1 76 ? -8.688 1.393 8.424 1.00 93.56 76 LEU A N 1
ATOM 552 C CA . LEU A 1 76 ? -7.262 1.080 8.497 1.00 93.56 76 LEU A CA 1
ATOM 553 C C . LEU A 1 76 ? -6.421 2.356 8.471 1.00 93.56 76 LEU A C 1
ATOM 555 O O . LEU A 1 76 ? -6.540 3.192 7.574 1.00 93.56 76 LEU A O 1
ATOM 559 N N . HIS A 1 77 ? -5.479 2.456 9.405 1.00 92.50 77 HIS A N 1
ATOM 560 C CA . HIS A 1 77 ? -4.442 3.474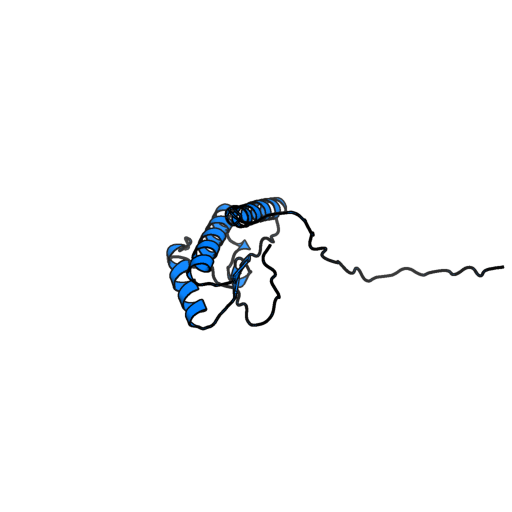 9.351 1.00 92.50 77 HIS A CA 1
ATOM 561 C C . HIS A 1 77 ? -3.367 3.088 8.325 1.00 92.50 77 HIS A C 1
ATOM 563 O O . HIS A 1 77 ? -2.611 2.131 8.519 1.00 92.50 77 HIS A O 1
ATOM 569 N N . ILE A 1 78 ? -3.258 3.867 7.252 1.00 93.56 78 ILE A N 1
ATOM 570 C CA . ILE A 1 78 ? -2.308 3.619 6.166 1.00 93.56 78 ILE A CA 1
ATOM 571 C C . ILE A 1 78 ? -0.989 4.341 6.446 1.00 93.56 78 ILE A C 1
ATOM 573 O O . ILE A 1 78 ? -0.953 5.565 6.560 1.00 93.56 78 ILE A O 1
ATOM 577 N N . GLN A 1 79 ? 0.107 3.590 6.531 1.00 91.69 79 GLN A N 1
ATOM 578 C CA . GLN A 1 79 ? 1.453 4.144 6.417 1.00 91.69 79 GLN A CA 1
ATOM 579 C C . GLN A 1 79 ? 2.017 3.879 5.035 1.00 91.69 79 GLN A C 1
ATOM 581 O O . GLN A 1 79 ? 1.855 2.788 4.501 1.00 91.69 79 GLN A O 1
ATOM 586 N N . VAL A 1 80 ? 2.718 4.863 4.483 1.00 92.75 80 VAL A N 1
ATOM 587 C CA . VAL A 1 80 ? 3.286 4.782 3.140 1.00 92.75 80 VAL A CA 1
ATOM 588 C C . VAL A 1 80 ? 4.799 4.917 3.217 1.00 92.75 80 VAL A C 1
ATOM 590 O O . VAL A 1 80 ? 5.320 5.886 3.772 1.00 92.75 80 VAL A O 1
ATOM 593 N N . GLN A 1 81 ? 5.511 3.958 2.634 1.00 90.94 81 GLN A N 1
ATOM 594 C CA . GLN A 1 81 ? 6.937 4.072 2.368 1.00 90.94 81 GLN A CA 1
ATOM 595 C C . GLN A 1 81 ? 7.143 4.840 1.056 1.00 90.94 81 GLN A C 1
ATOM 597 O O . GLN A 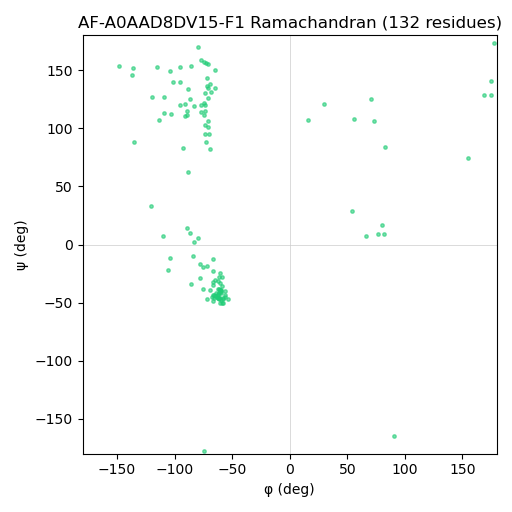1 81 ? 6.721 4.404 -0.007 1.00 90.94 81 GLN A O 1
ATOM 602 N N . VAL A 1 82 ? 7.824 5.982 1.143 1.00 89.69 82 VAL A N 1
ATOM 603 C CA . VAL A 1 82 ? 8.154 6.859 -0.002 1.00 89.69 82 VAL A CA 1
ATOM 604 C C . VAL A 1 82 ? 9.648 6.853 -0.350 1.00 89.69 82 VAL A C 1
ATOM 606 O O . VAL A 1 82 ? 10.106 7.664 -1.146 1.00 89.69 82 VAL A O 1
ATOM 609 N N . GLY A 1 83 ? 10.429 5.971 0.283 1.00 85.12 83 GLY A N 1
ATOM 610 C CA . GLY A 1 83 ? 11.867 5.844 0.043 1.00 85.12 83 GLY A CA 1
ATOM 611 C C . GLY A 1 83 ? 12.182 5.101 -1.256 1.00 85.12 83 GLY A C 1
ATOM 612 O O . GLY A 1 83 ? 11.366 4.335 -1.758 1.00 85.12 83 GLY A O 1
ATOM 613 N N . GLY A 1 84 ? 13.388 5.314 -1.780 1.00 84.25 84 GLY A N 1
ATOM 614 C CA . GLY A 1 84 ? 13.875 4.676 -2.998 1.00 84.25 84 GLY A CA 1
ATOM 615 C C . GLY A 1 84 ? 15.272 5.159 -3.382 1.00 84.25 84 GLY A C 1
ATOM 616 O O . GLY A 1 84 ? 15.808 6.064 -2.743 1.00 84.25 84 GLY A O 1
ATOM 617 N N . ALA A 1 85 ? 15.877 4.540 -4.400 1.00 85.12 85 ALA A N 1
ATOM 618 C CA . ALA A 1 85 ? 17.232 4.891 -4.828 1.00 85.12 85 ALA A CA 1
ATOM 619 C C . ALA A 1 85 ? 17.304 6.259 -5.541 1.00 85.12 85 ALA A C 1
ATOM 621 O O . ALA A 1 85 ? 18.161 7.064 -5.169 1.00 85.12 85 ALA A O 1
ATOM 622 N N . PRO A 1 86 ? 16.427 6.587 -6.513 1.00 89.12 86 PRO A N 1
ATOM 623 C CA . PRO A 1 86 ? 16.468 7.899 -7.149 1.00 89.12 86 PRO A CA 1
ATOM 624 C C . PRO A 1 86 ? 15.854 8.964 -6.231 1.00 89.12 86 PRO A C 1
ATOM 626 O O . PRO A 1 86 ? 14.672 8.906 -5.897 1.00 89.12 86 PRO A O 1
ATOM 629 N N . LEU A 1 87 ? 16.638 9.976 -5.849 1.00 90.75 87 LEU A N 1
ATOM 630 C CA . LEU A 1 87 ? 16.157 11.077 -5.001 1.00 90.75 87 LEU A CA 1
ATOM 631 C C . LEU A 1 87 ? 14.997 11.858 -5.648 1.00 90.75 87 LEU A C 1
ATOM 633 O O . LEU A 1 87 ? 14.111 12.344 -4.943 1.00 90.75 87 LEU A O 1
ATOM 637 N N . ALA A 1 88 ? 14.994 11.971 -6.979 1.00 91.81 88 ALA A N 1
ATOM 638 C CA . ALA A 1 88 ? 13.913 12.609 -7.726 1.00 91.81 88 ALA A CA 1
ATOM 639 C C . ALA A 1 88 ? 12.576 11.881 -7.500 1.00 91.81 88 ALA A C 1
ATOM 641 O O . ALA A 1 88 ? 11.617 12.515 -7.063 1.00 91.81 88 ALA A O 1
ATOM 642 N N . ASP A 1 89 ? 12.549 10.554 -7.668 1.00 91.00 89 ASP A N 1
ATOM 643 C CA . ASP A 1 89 ? 11.373 9.716 -7.398 1.00 91.00 89 ASP A CA 1
ATOM 644 C C . ASP A 1 89 ? 10.873 9.882 -5.959 1.00 91.00 89 ASP A C 1
ATOM 646 O O . ASP A 1 89 ? 9.675 10.025 -5.721 1.00 91.00 89 ASP A O 1
ATOM 650 N N . VAL A 1 90 ? 11.793 9.878 -4.986 1.00 89.88 90 VAL A N 1
ATOM 651 C CA . VAL A 1 90 ? 11.461 10.052 -3.563 1.00 89.88 90 VAL A CA 1
ATOM 652 C C . VAL A 1 90 ? 10.795 11.405 -3.330 1.00 89.88 90 VAL A C 1
ATOM 654 O O . VAL A 1 90 ? 9.762 11.486 -2.667 1.00 89.88 90 VAL A O 1
ATOM 657 N N . THR A 1 91 ? 11.359 12.469 -3.902 1.00 91.06 91 THR A N 1
ATOM 658 C CA . THR A 1 91 ? 10.820 13.829 -3.774 1.00 91.06 91 THR A CA 1
ATOM 659 C C . THR A 1 91 ? 9.421 13.917 -4.385 1.00 91.06 91 THR A C 1
ATOM 661 O O . THR A 1 91 ? 8.506 14.462 -3.769 1.00 91.06 91 THR A O 1
ATOM 664 N N . GLU A 1 92 ? 9.225 13.316 -5.558 1.00 90.62 92 GLU A N 1
ATOM 665 C CA . GLU A 1 92 ? 7.940 13.285 -6.255 1.00 90.62 92 GLU A CA 1
ATOM 666 C C . GLU A 1 92 ? 6.859 12.511 -5.476 1.00 90.62 92 GLU A C 1
ATOM 668 O O . GLU A 1 92 ? 5.706 12.956 -5.377 1.00 90.62 92 GLU A O 1
ATOM 673 N N . LEU A 1 93 ? 7.215 11.367 -4.883 1.00 88.94 93 LEU A N 1
ATOM 674 C CA . LEU A 1 93 ? 6.311 10.574 -4.046 1.00 88.94 93 LEU A CA 1
ATOM 675 C C . LEU A 1 93 ? 5.930 11.317 -2.764 1.00 88.94 93 LEU A C 1
ATOM 677 O O . LEU A 1 93 ? 4.750 11.357 -2.413 1.00 88.94 93 LEU A O 1
ATOM 681 N N . VAL A 1 94 ? 6.895 11.959 -2.097 1.00 89.56 94 VAL A N 1
ATOM 682 C CA . VAL A 1 94 ? 6.640 12.784 -0.905 1.00 89.56 94 VAL A CA 1
ATOM 683 C C . VAL A 1 94 ? 5.647 13.903 -1.220 1.00 89.56 94 VAL A C 1
ATOM 685 O O . VAL A 1 94 ? 4.683 14.084 -0.475 1.00 89.56 94 VAL A O 1
ATOM 688 N N . SER A 1 95 ? 5.835 14.621 -2.332 1.00 86.31 95 SER A N 1
ATOM 689 C CA . SER A 1 95 ? 4.899 15.664 -2.767 1.00 86.31 95 SER A CA 1
ATOM 690 C C . SER A 1 95 ? 3.495 15.114 -3.019 1.00 86.31 95 SER A C 1
ATOM 692 O O . SER A 1 95 ? 2.516 15.737 -2.617 1.00 86.31 95 SER A O 1
ATOM 694 N N . SER A 1 96 ? 3.388 13.928 -3.620 1.00 82.50 96 SER A N 1
ATOM 695 C CA . SER A 1 96 ? 2.095 13.298 -3.925 1.00 82.50 96 SER A CA 1
ATOM 696 C C . SER A 1 96 ? 1.346 12.889 -2.649 1.00 82.50 96 SER A C 1
ATOM 698 O O . SER A 1 96 ? 0.176 13.219 -2.477 1.00 82.50 96 SER A O 1
ATOM 700 N N . VAL A 1 97 ? 2.034 12.263 -1.689 1.00 78.56 97 VAL A N 1
ATOM 701 C CA . VAL A 1 97 ? 1.443 11.875 -0.393 1.00 78.56 97 VAL A CA 1
ATOM 702 C C . VAL A 1 97 ? 1.067 13.093 0.457 1.00 78.56 97 VAL A C 1
ATOM 704 O O . VAL A 1 97 ? 0.071 13.071 1.184 1.00 78.56 97 VAL A O 1
ATOM 707 N N . ALA A 1 98 ? 1.841 14.178 0.380 1.00 68.81 98 ALA A N 1
ATOM 708 C CA . ALA A 1 98 ? 1.507 15.421 1.068 1.00 68.81 98 ALA A CA 1
ATOM 709 C C . ALA A 1 98 ? 0.182 16.021 0.565 1.00 68.81 98 ALA A C 1
ATOM 711 O O . ALA A 1 98 ? -0.597 16.508 1.386 1.00 68.81 98 ALA A O 1
ATOM 712 N N . LEU A 1 99 ? -0.097 15.936 -0.742 1.00 52.09 99 LEU A N 1
ATOM 713 C CA . LEU A 1 99 ? -1.356 16.401 -1.334 1.00 52.09 99 LEU A CA 1
ATOM 714 C C . LEU A 1 99 ? -2.555 15.562 -0.874 1.00 52.09 99 LEU A C 1
ATOM 716 O O . LEU A 1 99 ? -3.547 16.132 -0.429 1.00 52.09 99 LEU A O 1
ATOM 720 N N . LEU A 1 100 ? -2.433 14.232 -0.833 1.00 57.09 100 LEU A N 1
ATOM 721 C CA . LEU A 1 100 ? -3.497 13.349 -0.322 1.00 57.09 100 LEU A CA 1
ATOM 722 C C . LEU A 1 100 ? -3.877 13.658 1.136 1.00 57.09 100 LEU A C 1
ATOM 724 O O . LEU A 1 100 ? -5.043 13.587 1.525 1.00 57.09 100 LEU A O 1
ATOM 728 N N . ASN A 1 101 ? -2.890 14.031 1.955 1.00 56.94 101 ASN A N 1
ATOM 729 C CA . ASN A 1 101 ? -3.114 14.461 3.337 1.00 56.94 101 ASN A CA 1
ATOM 730 C C . ASN A 1 101 ? -3.700 15.880 3.449 1.00 56.94 101 ASN A C 1
ATOM 732 O O . ASN A 1 101 ? -4.214 16.238 4.512 1.00 56.94 101 ASN A O 1
ATOM 736 N N . ALA A 1 102 ? -3.586 16.704 2.404 1.00 41.44 102 ALA A N 1
ATOM 737 C CA . ALA A 1 102 ? -4.158 18.047 2.336 1.00 41.44 102 ALA A CA 1
ATOM 738 C C . ALA A 1 102 ? -5.613 18.026 1.842 1.00 41.44 102 ALA A C 1
ATOM 740 O O . ALA A 1 102 ? -6.431 18.772 2.366 1.00 41.44 102 ALA A O 1
ATOM 741 N N . GLU A 1 103 ? -5.966 17.110 0.939 1.00 38.62 103 GLU A N 1
ATOM 742 C CA . GLU A 1 103 ? -7.351 16.880 0.491 1.00 38.62 103 GLU A CA 1
ATOM 743 C C . GLU A 1 103 ? -8.263 16.325 1.604 1.00 38.62 103 GLU A C 1
ATOM 745 O O . GLU A 1 103 ? -9.483 16.342 1.491 1.00 38.62 103 GLU A O 1
ATOM 750 N N . GLY A 1 104 ? -7.685 15.874 2.723 1.00 32.69 104 GLY A N 1
ATOM 751 C CA . GLY A 1 104 ? -8.404 15.559 3.962 1.00 32.69 104 GLY A CA 1
ATOM 752 C C . GLY A 1 104 ? -8.562 16.734 4.940 1.00 32.69 104 GLY A C 1
ATOM 753 O O . GLY A 1 104 ? -8.835 16.481 6.111 1.00 32.69 104 GLY A O 1
ATOM 754 N N . ARG A 1 105 ? -8.314 17.989 4.522 1.00 29.86 105 ARG A N 1
ATOM 755 C CA . ARG A 1 105 ? -8.306 19.193 5.386 1.00 29.86 105 ARG A CA 1
ATOM 756 C C . ARG A 1 105 ? -9.312 20.281 4.991 1.00 29.86 105 ARG A C 1
ATOM 758 O O . ARG A 1 105 ? -9.061 21.457 5.239 1.00 29.86 105 ARG A O 1
ATOM 765 N N . GLU A 1 106 ? -10.466 19.908 4.460 1.00 25.77 106 GLU A N 1
ATOM 766 C CA . GLU A 1 106 ? -11.650 20.781 4.475 1.00 25.77 106 GLU A CA 1
ATOM 767 C C . GLU A 1 106 ? -12.440 20.529 5.777 1.00 25.77 106 GLU A C 1
ATOM 769 O O . GLU A 1 106 ? -13.529 19.982 5.751 1.00 25.77 106 GLU A O 1
ATOM 774 N N . GLU A 1 107 ? -11.810 20.803 6.927 1.00 27.11 107 GLU A N 1
ATOM 7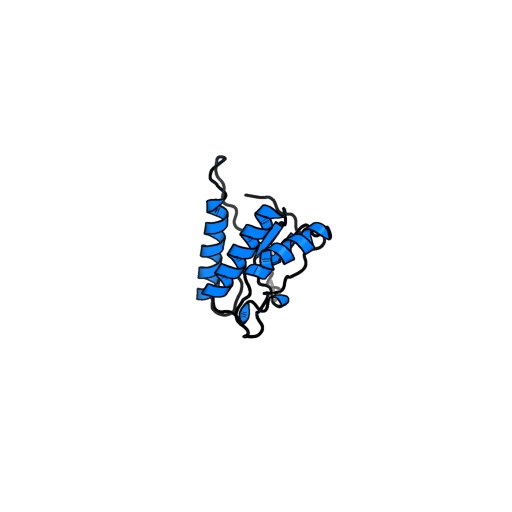75 C CA . GLU A 1 107 ? -12.404 21.296 8.186 1.00 27.11 107 GLU A CA 1
ATOM 776 C C . GLU A 1 107 ? -11.314 21.340 9.281 1.00 27.11 107 GLU A C 1
ATOM 778 O O . GLU A 1 107 ? -10.460 20.460 9.387 1.00 27.11 107 GLU A O 1
ATOM 783 N N . GLU A 1 108 ? -11.357 22.396 10.097 1.00 23.84 108 GLU A N 1
ATOM 784 C CA . GLU A 1 108 ? -10.564 22.626 11.317 1.00 23.84 108 GLU A CA 1
ATOM 785 C C . GLU A 1 108 ? -9.123 23.195 11.170 1.00 23.84 108 GLU A C 1
ATOM 787 O O . GLU A 1 108 ? -8.095 22.516 11.210 1.00 23.84 108 GLU A O 1
ATOM 792 N N . GLY A 1 109 ? -9.058 24.527 11.065 1.00 23.33 109 GLY A N 1
ATOM 793 C CA . GLY A 1 109 ? -8.397 25.376 12.070 1.00 23.33 109 GLY A CA 1
ATOM 794 C C . GLY A 1 109 ? -6.924 25.136 12.464 1.00 23.33 109 GLY A C 1
ATOM 795 O O . GLY A 1 109 ? -6.599 24.311 13.305 1.00 23.33 109 GLY A O 1
ATOM 796 N N . HIS A 1 110 ? -6.062 26.056 12.013 1.00 24.70 110 HIS A N 1
ATOM 797 C CA . HIS A 1 110 ? -4.919 26.639 12.752 1.00 24.70 110 HIS A CA 1
ATOM 798 C C . HIS A 1 110 ? -3.620 25.816 13.020 1.00 24.70 110 HIS A C 1
ATOM 800 O O . HIS A 1 110 ? -3.510 24.995 13.921 1.00 24.70 110 HIS A O 1
ATOM 806 N N . ARG A 1 111 ? -2.567 26.185 12.263 1.00 26.78 111 ARG A N 1
ATOM 807 C CA . ARG A 1 111 ? -1.108 26.261 12.569 1.00 26.78 111 ARG A CA 1
ATOM 808 C C . ARG A 1 111 ? -0.461 25.315 13.608 1.00 26.78 111 ARG A C 1
ATOM 810 O O . ARG A 1 111 ? -0.606 25.513 14.807 1.00 26.78 111 ARG A O 1
ATOM 817 N N . ARG A 1 112 ? 0.528 24.531 13.144 1.00 26.97 112 ARG A N 1
ATOM 818 C CA . ARG A 1 112 ? 1.996 24.661 13.399 1.00 26.97 112 ARG A CA 1
ATOM 819 C C . ARG A 1 112 ? 2.722 23.461 12.765 1.00 26.97 112 ARG A C 1
ATOM 821 O O . ARG A 1 112 ? 2.331 22.318 12.965 1.00 26.97 112 ARG A O 1
ATOM 828 N N . VAL A 1 113 ? 3.758 23.730 11.969 1.00 29.70 113 VAL A N 1
ATOM 829 C CA . VAL A 1 113 ? 4.557 22.724 11.245 1.00 29.70 113 VAL A CA 1
ATOM 830 C C . VAL A 1 113 ? 5.706 22.264 12.146 1.00 29.70 113 VAL A C 1
ATOM 832 O O . VAL A 1 113 ? 6.571 23.065 12.484 1.00 29.70 113 VAL A O 1
ATOM 835 N N . GLY A 1 114 ? 5.708 20.992 12.548 1.00 28.22 114 GLY A N 1
ATOM 836 C CA . GLY A 1 114 ? 6.827 20.344 13.238 1.00 28.22 114 GLY A CA 1
ATOM 837 C C . GLY A 1 114 ? 7.425 19.266 12.339 1.00 28.22 114 GLY A C 1
ATOM 838 O O . GLY A 1 114 ? 6.795 18.237 12.119 1.00 28.22 114 GLY A O 1
ATOM 839 N N . GLY A 1 115 ? 8.608 19.523 11.779 1.00 26.98 115 GLY A N 1
ATOM 840 C CA . GLY A 1 115 ? 9.348 18.551 10.974 1.00 26.98 115 GLY A CA 1
ATOM 841 C C . GLY A 1 115 ? 9.929 17.429 11.838 1.00 26.98 115 GLY A C 1
ATOM 842 O O . GLY A 1 115 ? 10.480 17.683 12.908 1.00 26.98 115 GLY A O 1
ATOM 843 N N . CYS A 1 116 ? 9.817 16.188 11.366 1.00 30.20 116 CYS A N 1
ATOM 844 C CA . CYS A 1 116 ? 10.466 15.028 11.967 1.00 30.20 116 CYS A CA 1
ATOM 845 C C . CYS A 1 116 ? 11.982 15.116 11.707 1.00 30.20 116 CYS A C 1
ATOM 847 O O . CYS A 1 116 ? 12.432 14.938 10.577 1.00 30.20 116 CYS A O 1
ATOM 849 N N . ARG A 1 117 ? 12.777 15.439 12.735 1.00 26.19 117 ARG A N 1
ATOM 850 C CA . ARG A 1 117 ? 14.241 15.298 12.689 1.00 26.19 117 ARG A CA 1
ATOM 851 C C . ARG A 1 117 ? 14.588 13.814 12.799 1.00 26.19 117 ARG A C 1
ATOM 853 O O . ARG A 1 117 ? 14.423 13.226 13.862 1.00 26.19 117 ARG A O 1
ATOM 860 N N . GLN A 1 118 ? 15.104 13.225 11.725 1.00 32.78 118 GLN A N 1
ATOM 861 C CA . GLN A 1 118 ? 15.876 11.986 11.810 1.00 32.78 118 GLN A CA 1
ATOM 862 C C . GLN A 1 118 ? 17.249 12.321 12.397 1.00 32.78 118 GLN A C 1
ATOM 864 O O . GLN A 1 118 ? 18.110 12.887 11.725 1.00 32.78 118 GLN A O 1
ATOM 869 N N . GLU A 1 119 ? 17.448 12.016 13.677 1.00 29.94 119 GLU A N 1
ATOM 870 C CA . GLU A 1 119 ? 18.765 12.104 14.302 1.00 29.94 119 GLU A CA 1
ATOM 871 C C . GLU A 1 119 ? 19.635 10.936 13.818 1.00 29.94 119 GLU A C 1
ATOM 873 O O . GLU A 1 119 ? 19.607 9.835 14.363 1.00 29.94 119 GLU A O 1
ATOM 878 N N . HIS A 1 120 ? 20.435 11.178 12.779 1.00 32.44 120 HIS A N 1
ATOM 879 C CA . HIS A 1 120 ? 21.586 10.336 12.470 1.00 32.44 120 HIS A CA 1
ATOM 880 C C . HIS A 1 120 ? 22.651 10.552 13.551 1.00 32.44 120 HIS A C 1
ATOM 882 O O . HIS A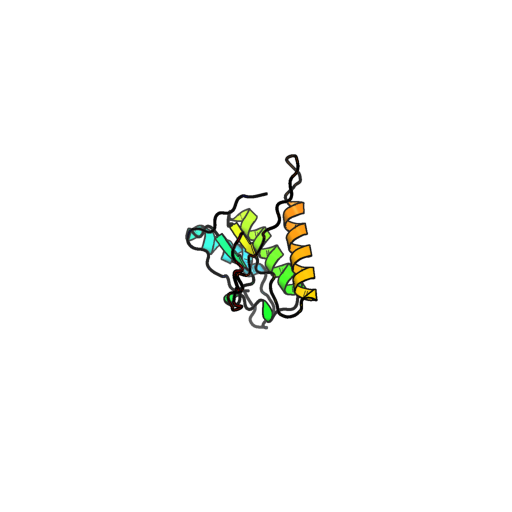 1 120 ? 23.459 11.479 13.484 1.00 32.44 120 HIS A O 1
ATOM 888 N N . ARG A 1 121 ? 22.663 9.690 14.572 1.00 31.23 121 ARG A N 1
ATOM 889 C CA . ARG A 1 121 ? 23.760 9.623 15.541 1.00 31.23 121 ARG A CA 1
ATOM 890 C C . ARG A 1 121 ? 24.976 8.980 14.872 1.00 31.23 121 ARG A C 1
ATOM 892 O O . ARG A 1 121 ? 25.160 7.769 14.935 1.00 31.23 121 ARG A O 1
ATOM 899 N N . ALA A 1 122 ? 25.809 9.795 14.232 1.00 33.75 122 ALA A N 1
ATOM 900 C CA . ALA A 1 122 ? 27.145 9.384 13.820 1.00 33.75 122 ALA A CA 1
ATOM 901 C C . ALA A 1 122 ? 28.027 9.243 15.072 1.00 33.75 122 ALA A C 1
ATOM 903 O O . ALA A 1 122 ? 28.495 10.223 15.650 1.00 33.75 122 ALA A O 1
ATOM 904 N N . ALA A 1 123 ? 28.224 8.007 15.523 1.00 39.25 123 ALA A N 1
ATOM 905 C CA . ALA A 1 123 ? 29.373 7.662 16.342 1.00 39.25 123 ALA A CA 1
ATOM 906 C C . ALA A 1 123 ? 30.595 7.609 15.415 1.00 39.25 123 ALA A C 1
ATOM 908 O O . ALA A 1 123 ? 30.548 6.886 14.429 1.00 39.25 123 ALA A O 1
ATOM 909 N N . HIS A 1 124 ? 31.632 8.410 15.685 1.00 35.56 124 HIS A N 1
ATOM 910 C CA . HIS A 1 124 ? 33.037 7.983 15.781 1.00 35.56 124 HIS A CA 1
ATOM 911 C C . HIS A 1 124 ? 34.019 9.177 15.826 1.00 35.56 124 HIS A C 1
ATOM 913 O O . HIS A 1 124 ? 34.038 10.039 14.955 1.00 35.56 124 HIS A O 1
ATOM 919 N N . THR A 1 125 ? 34.892 9.104 16.844 1.00 35.09 125 THR A N 1
ATOM 920 C CA . THR A 1 125 ? 36.305 9.547 16.931 1.00 35.09 125 THR A CA 1
ATOM 921 C C . THR A 1 125 ? 36.677 11.039 16.964 1.00 35.09 125 THR A C 1
ATOM 923 O O . THR A 1 125 ? 36.426 11.777 16.022 1.00 35.09 125 THR A O 1
ATOM 926 N N . GLY A 1 126 ? 37.441 11.432 18.004 1.00 30.70 126 GLY A N 1
ATOM 927 C CA . GLY A 1 126 ? 38.365 12.577 17.911 1.00 30.70 126 GLY A CA 1
ATOM 928 C C . GLY A 1 126 ? 38.735 13.325 19.203 1.00 30.70 126 GLY A C 1
ATOM 929 O O . GLY A 1 126 ? 38.261 14.429 19.415 1.00 30.70 126 GLY A O 1
ATOM 930 N N . ALA A 1 127 ? 39.592 12.728 20.041 1.00 39.00 127 ALA A N 1
ATOM 931 C CA . ALA A 1 127 ? 40.517 13.328 21.025 1.00 39.00 127 ALA A CA 1
ATOM 932 C C . ALA A 1 127 ? 40.349 14.812 21.460 1.00 39.00 127 ALA A C 1
ATOM 934 O O . ALA A 1 127 ? 40.791 15.738 20.783 1.00 39.00 127 ALA A O 1
ATOM 935 N N . GLY A 1 128 ? 39.874 15.031 22.693 1.00 34.59 128 GLY A N 1
ATOM 936 C CA . GLY A 1 128 ? 39.962 16.323 23.383 1.00 34.59 128 GLY A CA 1
ATOM 937 C C . GLY A 1 128 ? 41.255 16.461 24.196 1.00 34.59 128 GLY A C 1
ATOM 938 O O . GLY A 1 128 ? 41.401 15.817 25.234 1.00 34.59 128 GLY A O 1
ATOM 939 N N . ARG A 1 129 ? 42.169 17.343 23.771 1.00 38.56 129 ARG A N 1
ATOM 940 C CA . ARG A 1 129 ? 43.185 17.936 24.658 1.00 38.56 129 ARG A CA 1
ATOM 941 C C . ARG A 1 129 ? 42.483 18.962 25.554 1.00 38.56 129 ARG A C 1
ATOM 943 O O . ARG A 1 129 ? 41.903 19.914 25.044 1.00 38.56 129 ARG A O 1
ATOM 950 N N . ARG A 1 130 ? 42.525 18.774 26.875 1.00 40.28 130 ARG A N 1
ATOM 951 C CA . ARG A 1 130 ? 42.081 19.777 27.858 1.00 40.28 130 ARG A CA 1
ATOM 952 C C . ARG A 1 130 ? 43.295 20.579 28.324 1.00 40.28 130 ARG A C 1
ATOM 954 O O . ARG A 1 130 ? 44.227 20.001 28.871 1.00 40.28 130 ARG A O 1
ATOM 961 N N . SER A 1 131 ? 43.278 21.890 28.110 1.00 39.97 131 SER A N 1
ATOM 962 C CA . SER A 1 131 ? 44.149 22.852 28.793 1.00 39.97 131 SER A CA 1
ATOM 963 C C . SER A 1 131 ? 43.477 23.321 30.089 1.00 39.97 131 SER A C 1
ATOM 965 O O . SER A 1 131 ? 42.283 23.622 30.086 1.00 39.97 131 SER A O 1
ATOM 967 N N . ALA A 1 132 ? 44.242 23.343 31.182 1.00 37.69 132 ALA A N 1
ATOM 968 C CA . ALA A 1 132 ? 43.820 23.705 32.537 1.00 37.69 132 ALA A CA 1
ATOM 969 C C . ALA A 1 132 ? 43.537 25.218 32.708 1.00 37.69 132 ALA A C 1
ATOM 971 O O . ALA A 1 132 ? 44.113 26.020 31.965 1.00 37.69 132 ALA A O 1
ATOM 972 N N . PRO A 1 133 ? 42.693 25.627 33.677 1.00 48.31 133 PRO A N 1
ATOM 973 C CA . PRO A 1 133 ? 42.510 27.030 34.037 1.00 48.31 133 PRO A CA 1
ATOM 974 C C . PRO A 1 133 ? 43.554 27.509 35.064 1.00 48.31 133 PRO A C 1
ATOM 976 O O . PRO A 1 133 ? 44.118 26.703 35.804 1.00 48.31 133 PRO A O 1
ATOM 979 N N . ARG A 1 134 ? 43.811 28.824 35.031 1.00 40.47 134 ARG A N 1
ATOM 980 C CA . ARG A 1 134 ? 44.761 29.581 35.866 1.00 40.47 134 ARG A CA 1
ATOM 981 C C . ARG A 1 134 ? 44.338 29.670 37.326 1.00 40.47 134 ARG A C 1
ATOM 983 O O . ARG A 1 134 ? 43.110 29.696 37.561 1.00 40.47 134 ARG A O 1
#